Protein AF-A0A519LM59-F1 (afdb_monomer)

Radius of gyration: 15.24 Å; Cα contacts (8 Å, |Δi|>4): 115; chains: 1; bounding box: 42×31×38 Å

pLDDT: mean 84.51, std 12.85, range [46.66, 95.31]

Structure (mmCIF, N/CA/C/O backbone):
data_AF-A0A519LM59-F1
#
_entry.id   AF-A0A519LM59-F1
#
loop_
_atom_site.group_PDB
_atom_site.id
_atom_site.type_symbol
_atom_site.label_atom_id
_atom_site.label_alt_id
_atom_site.label_comp_id
_atom_site.label_asym_id
_atom_site.label_entity_id
_atom_site.label_seq_id
_atom_site.pdbx_PDB_ins_code
_atom_site.Cartn_x
_atom_site.Cartn_y
_atom_site.Cartn_z
_atom_site.occupancy
_atom_site.B_iso_or_equiv
_atom_site.auth_seq_id
_atom_site.auth_comp_id
_atom_site.auth_asym_id
_atom_site.auth_atom_id
_atom_site.pdbx_PDB_model_num
ATOM 1 N N . MET A 1 1 ? 7.949 -19.385 -24.232 1.00 47.09 1 MET A N 1
ATOM 2 C CA . MET A 1 1 ? 7.984 -18.103 -23.490 1.00 47.09 1 MET A CA 1
ATOM 3 C C . MET A 1 1 ? 9.313 -18.024 -22.746 1.00 47.09 1 MET A C 1
ATOM 5 O O . MET A 1 1 ? 9.577 -18.899 -21.934 1.00 47.09 1 MET A O 1
ATOM 9 N N . LYS A 1 2 ? 10.201 -17.077 -23.083 1.00 50.25 2 LYS A N 1
ATOM 10 C CA . LYS A 1 2 ? 11.505 -16.918 -22.409 1.00 50.25 2 LYS A CA 1
ATOM 11 C C . LYS A 1 2 ? 11.339 -15.900 -21.280 1.00 50.25 2 LYS A C 1
ATOM 13 O O . LYS A 1 2 ? 11.102 -14.728 -21.553 1.00 50.25 2 LYS A O 1
ATOM 18 N N . LEU A 1 3 ? 11.429 -16.349 -20.031 1.00 57.59 3 LEU A N 1
ATOM 19 C CA . LEU A 1 3 ? 11.429 -15.468 -18.864 1.00 57.59 3 LEU A CA 1
ATOM 20 C C . LEU A 1 3 ? 12.819 -14.831 -18.745 1.00 57.59 3 LEU A C 1
ATOM 22 O O . LEU A 1 3 ? 13.809 -15.527 -18.531 1.00 57.59 3 LEU A O 1
ATOM 26 N N . LEU A 1 4 ? 12.903 -13.515 -18.934 1.00 69.06 4 LEU A N 1
ATOM 27 C CA . LEU A 1 4 ? 14.144 -12.749 -18.822 1.00 69.06 4 LEU A CA 1
ATOM 28 C C . LEU A 1 4 ? 14.099 -11.920 -17.537 1.00 69.06 4 LEU A C 1
ATOM 30 O O . LEU A 1 4 ? 13.248 -11.048 -17.384 1.00 69.06 4 LEU A O 1
ATOM 34 N N . ASN A 1 5 ? 15.028 -12.170 -16.615 1.00 62.91 5 ASN A N 1
ATOM 35 C CA . ASN A 1 5 ? 15.144 -11.407 -15.375 1.00 62.91 5 ASN A CA 1
ATOM 36 C C . ASN A 1 5 ? 15.969 -10.127 -15.616 1.00 62.91 5 ASN A C 1
ATOM 38 O O . ASN A 1 5 ? 17.181 -10.111 -15.403 1.00 62.91 5 ASN A O 1
ATOM 42 N N . LYS A 1 6 ? 15.332 -9.054 -16.103 1.00 56.97 6 LYS A N 1
ATOM 43 C CA . LYS A 1 6 ? 15.961 -7.721 -16.172 1.00 56.97 6 LYS A CA 1
ATOM 44 C C . LYS A 1 6 ? 15.980 -7.096 -14.769 1.00 56.97 6 LYS A C 1
ATOM 46 O O . LYS A 1 6 ? 15.082 -6.344 -14.410 1.00 56.97 6 LYS A O 1
ATOM 51 N N . ARG A 1 7 ? 17.018 -7.412 -13.986 1.00 57.06 7 ARG A N 1
ATOM 52 C CA . ARG A 1 7 ? 17.191 -6.959 -12.588 1.00 57.06 7 ARG A CA 1
ATOM 53 C C . ARG A 1 7 ? 17.495 -5.461 -12.412 1.00 57.06 7 ARG A C 1
ATOM 55 O O . ARG A 1 7 ? 17.346 -4.965 -11.307 1.00 57.06 7 ARG A O 1
ATOM 62 N N . ASN A 1 8 ? 17.875 -4.743 -13.473 1.00 55.22 8 ASN A N 1
ATOM 63 C CA . ASN A 1 8 ? 18.430 -3.380 -13.385 1.00 55.22 8 ASN A CA 1
ATOM 64 C C . ASN A 1 8 ? 17.608 -2.335 -14.157 1.00 55.22 8 ASN A C 1
ATOM 66 O O . ASN A 1 8 ? 18.163 -1.559 -14.934 1.00 55.22 8 ASN A O 1
ATOM 70 N N . LYS A 1 9 ? 16.282 -2.331 -14.012 1.00 64.50 9 LYS A N 1
ATOM 71 C CA . LYS A 1 9 ? 15.455 -1.243 -14.554 1.00 64.50 9 LYS A CA 1
ATOM 72 C C . LYS A 1 9 ? 15.029 -0.340 -13.399 1.00 64.50 9 LYS A C 1
ATOM 74 O O . LYS A 1 9 ? 14.491 -0.831 -12.413 1.00 64.50 9 LYS A O 1
ATOM 79 N N . ASN A 1 10 ? 15.278 0.962 -13.520 1.00 71.31 10 ASN A N 1
ATOM 80 C CA . ASN A 1 10 ? 14.739 1.945 -12.586 1.00 71.31 10 ASN A CA 1
ATOM 81 C C . ASN A 1 10 ? 13.242 2.085 -12.872 1.00 71.31 10 ASN A C 1
ATOM 83 O O . ASN A 1 10 ? 12.860 2.582 -13.931 1.00 71.31 10 ASN A O 1
ATOM 87 N N . TYR A 1 11 ? 12.409 1.602 -11.955 1.00 79.56 11 TYR A N 1
ATOM 88 C CA . TYR A 1 11 ? 10.962 1.783 -12.018 1.00 79.56 11 TYR A CA 1
ATOM 89 C C . TYR A 1 11 ? 10.586 3.049 -11.254 1.00 79.56 11 TYR A C 1
ATOM 91 O O . TYR A 1 11 ? 11.082 3.276 -10.148 1.00 79.56 11 TYR A O 1
ATOM 99 N N . ALA A 1 12 ? 9.694 3.860 -11.821 1.00 85.06 12 ALA A N 1
ATOM 100 C CA . ALA A 1 12 ? 9.121 4.975 -11.081 1.00 85.06 12 ALA A CA 1
ATOM 101 C C . ALA A 1 12 ? 8.174 4.424 -10.005 1.00 85.06 12 ALA A C 1
ATOM 103 O O . ALA A 1 12 ? 7.290 3.617 -10.301 1.00 85.06 12 ALA A O 1
ATOM 104 N N . GLN A 1 13 ? 8.389 4.837 -8.758 1.00 87.44 13 GLN A N 1
ATOM 105 C CA . GLN A 1 13 ? 7.606 4.392 -7.609 1.00 87.44 13 GLN A CA 1
ATOM 106 C C . GLN A 1 13 ? 6.620 5.491 -7.229 1.00 87.44 13 GLN A C 1
ATOM 108 O O . GLN A 1 13 ? 7.027 6.619 -6.956 1.00 87.44 13 GLN A O 1
ATOM 113 N N . ILE A 1 14 ? 5.333 5.164 -7.251 1.00 91.00 14 ILE A N 1
ATO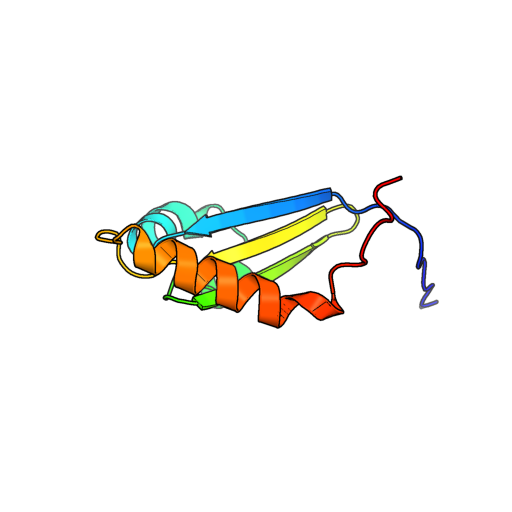M 114 C CA . ILE A 1 14 ? 4.240 6.100 -6.984 1.00 91.00 14 ILE A CA 1
ATOM 115 C C . ILE A 1 14 ? 3.533 5.632 -5.718 1.00 91.0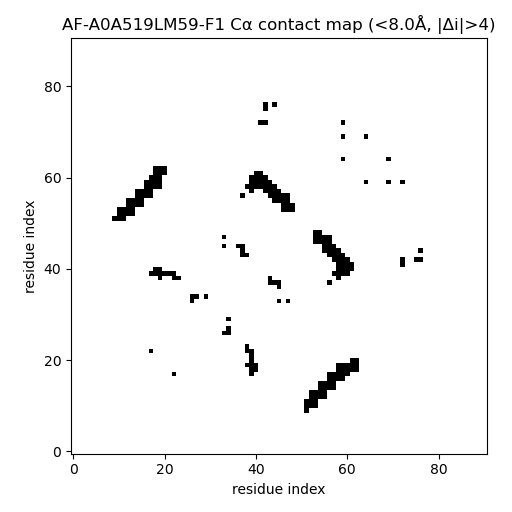0 14 ILE A C 1
ATOM 117 O O . ILE A 1 14 ? 3.207 4.453 -5.594 1.00 91.00 14 ILE A O 1
ATOM 121 N N . PHE A 1 15 ? 3.299 6.547 -4.783 1.00 92.25 15 PHE A N 1
ATOM 122 C CA . PHE A 1 15 ? 2.566 6.271 -3.551 1.00 92.25 15 PHE A CA 1
ATOM 123 C C . PHE A 1 15 ? 1.231 7.002 -3.603 1.00 92.25 15 PHE A C 1
ATOM 125 O O . PHE A 1 15 ? 1.199 8.231 -3.617 1.00 92.25 15 PHE A O 1
ATOM 132 N N . GLU A 1 16 ? 0.139 6.248 -3.629 1.00 93.75 16 GLU A N 1
ATOM 133 C CA . GLU A 1 16 ? -1.216 6.784 -3.595 1.00 93.75 16 GLU A CA 1
ATOM 134 C C . GLU A 1 16 ? -1.863 6.411 -2.261 1.00 93.75 16 GLU A C 1
ATOM 136 O O . GLU A 1 16 ? -1.937 5.236 -1.890 1.00 93.75 16 GLU A O 1
ATOM 141 N N . LEU A 1 17 ? -2.303 7.423 -1.514 1.00 93.62 17 LEU A N 1
ATOM 142 C CA . LEU A 1 17 ? -2.909 7.244 -0.200 1.00 93.62 17 LEU A CA 1
ATOM 143 C C . LEU A 1 17 ? -4.415 7.469 -0.289 1.00 93.62 17 LEU A C 1
ATOM 145 O O . LEU A 1 17 ? -4.862 8.489 -0.814 1.00 93.62 17 LEU A O 1
ATOM 149 N N . PHE A 1 18 ? -5.185 6.536 0.265 1.00 94.88 18 PHE A N 1
ATOM 150 C CA . PHE A 1 18 ? -6.643 6.566 0.215 1.00 94.88 18 PHE A CA 1
ATOM 151 C C . PHE A 1 18 ? -7.258 6.395 1.595 1.00 9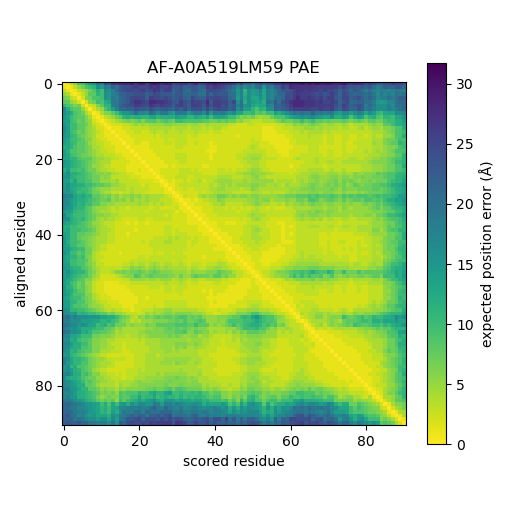4.88 18 PHE A C 1
ATOM 153 O O . PHE A 1 18 ? -6.791 5.589 2.399 1.00 94.88 18 PHE A O 1
ATOM 160 N N . THR A 1 19 ? -8.343 7.122 1.838 1.00 94.94 19 THR A N 1
ATOM 161 C CA . THR A 1 19 ? -9.303 6.779 2.884 1.00 94.94 19 THR A CA 1
ATOM 162 C C . THR A 1 19 ? -10.377 5.880 2.275 1.00 94.94 19 THR A C 1
ATOM 164 O O . THR A 1 19 ? -10.496 5.774 1.052 1.00 94.94 19 THR A O 1
ATOM 167 N N . GLU A 1 20 ? -11.171 5.222 3.109 1.00 94.56 20 GLU A N 1
ATOM 168 C CA . GLU A 1 20 ? -12.291 4.395 2.649 1.00 94.56 20 GLU A CA 1
ATOM 169 C C . GLU A 1 20 ? -13.296 5.231 1.835 1.00 94.56 20 GLU A C 1
ATOM 171 O O . GLU A 1 20 ? -13.806 4.786 0.805 1.00 94.56 20 GLU A O 1
ATOM 176 N N . GLU A 1 21 ? -13.529 6.479 2.245 1.00 94.50 21 GLU A N 1
ATOM 177 C CA . GLU A 1 21 ? -14.425 7.410 1.559 1.00 94.50 21 GLU A CA 1
ATOM 178 C C . GLU A 1 21 ? -13.843 7.859 0.215 1.00 94.50 21 GLU A C 1
ATOM 180 O O . GLU A 1 21 ? -14.515 7.747 -0.813 1.00 94.50 21 GLU A O 1
ATOM 185 N N . SER A 1 22 ? -12.572 8.284 0.188 1.00 94.00 22 SER A N 1
ATOM 186 C CA . SER A 1 22 ? -11.941 8.723 -1.060 1.00 94.00 22 SER A CA 1
ATOM 187 C C . SER A 1 22 ? -11.786 7.574 -2.056 1.00 94.00 22 SER A C 1
ATOM 189 O O . SER A 1 22 ? -11.898 7.788 -3.267 1.00 94.00 22 SER A O 1
ATOM 191 N N . TRP A 1 23 ? -11.593 6.344 -1.573 1.00 95.00 23 TRP A N 1
ATOM 192 C CA . TRP A 1 23 ? -11.581 5.157 -2.417 1.00 95.00 23 TRP A CA 1
ATOM 193 C C . TRP A 1 23 ? -12.960 4.841 -2.994 1.00 95.00 23 TRP A C 1
ATOM 195 O O . TRP A 1 23 ? -13.071 4.582 -4.190 1.00 95.00 23 TRP A O 1
ATOM 205 N N . SER A 1 24 ? -14.022 4.904 -2.188 1.00 93.06 24 SER A N 1
ATOM 206 C CA . SER A 1 24 ? -15.394 4.666 -2.657 1.00 93.06 24 SER A CA 1
ATOM 207 C C . SER A 1 24 ? -15.755 5.558 -3.855 1.00 93.06 24 SER A C 1
ATOM 209 O O . SER A 1 24 ? -16.313 5.088 -4.849 1.00 93.06 24 SER A O 1
ATOM 211 N N . GLU A 1 25 ? -15.336 6.825 -3.819 1.00 93.31 25 GLU A N 1
ATOM 212 C CA . GLU A 1 25 ? -15.575 7.791 -4.895 1.00 93.31 25 GLU A CA 1
ATOM 213 C C . GLU A 1 25 ? -14.688 7.564 -6.131 1.00 93.31 25 GLU A C 1
ATOM 215 O O . GLU A 1 25 ? -15.141 7.734 -7.267 1.00 93.31 25 GLU A O 1
ATOM 220 N N . ASN A 1 26 ? -13.423 7.175 -5.933 1.00 91.38 26 ASN A N 1
ATOM 221 C CA . ASN A 1 26 ? -12.425 7.122 -7.007 1.00 91.38 26 ASN A CA 1
ATOM 222 C C . ASN A 1 26 ? -12.168 5.722 -7.582 1.00 91.38 26 ASN A C 1
ATOM 224 O O . ASN A 1 26 ? -11.634 5.627 -8.686 1.00 91.38 26 ASN A O 1
ATOM 228 N N . SER A 1 27 ? -12.579 4.651 -6.902 1.00 89.88 27 SER A N 1
ATOM 229 C CA . SER A 1 27 ? -12.324 3.246 -7.271 1.00 89.88 27 SER A CA 1
ATOM 230 C C . SER A 1 27 ? -12.702 2.915 -8.717 1.00 89.88 27 SER A C 1
ATOM 232 O O . SER A 1 27 ? -11.977 2.200 -9.406 1.00 89.88 27 SER A O 1
ATOM 234 N N . LYS A 1 28 ? -13.780 3.524 -9.228 1.00 90.50 28 LYS A N 1
ATOM 235 C CA . LYS A 1 28 ? -14.268 3.364 -10.610 1.00 90.50 28 LYS A CA 1
ATOM 236 C C . LYS A 1 28 ? -13.272 3.817 -11.684 1.00 90.50 28 LYS A C 1
ATOM 238 O O . LYS A 1 28 ? -13.404 3.406 -12.833 1.00 90.50 28 LYS A O 1
ATOM 243 N N . LYS A 1 29 ? -12.311 4.680 -11.338 1.00 90.88 29 LYS A N 1
ATOM 244 C CA . LYS A 1 29 ? -11.256 5.161 -12.248 1.00 90.88 29 LYS A CA 1
ATOM 245 C C . LYS A 1 29 ? -10.117 4.150 -12.404 1.00 90.88 29 LYS A C 1
ATOM 247 O O . LYS A 1 29 ? -9.316 4.273 -13.327 1.00 90.88 29 LYS A O 1
ATOM 252 N N . TYR A 1 30 ? -10.040 3.165 -11.512 1.00 89.25 30 TYR A N 1
ATOM 253 C CA . TYR A 1 30 ? -9.011 2.135 -11.514 1.00 89.25 30 TYR A CA 1
ATOM 254 C C . TYR A 1 30 ? -9.508 0.868 -12.206 1.00 89.25 30 TYR A C 1
ATOM 256 O O . TYR A 1 30 ? -10.694 0.701 -12.493 1.00 89.25 30 TYR A O 1
ATOM 264 N N . ASN A 1 31 ? -8.584 -0.047 -12.509 1.00 87.81 31 ASN A N 1
ATOM 265 C CA . ASN A 1 31 ? -8.976 -1.305 -13.129 1.00 87.81 31 ASN A CA 1
ATOM 266 C C . ASN A 1 31 ? -9.903 -2.111 -12.190 1.00 87.81 31 ASN A C 1
ATOM 268 O O . ASN A 1 31 ? -9.861 -1.976 -10.964 1.00 87.81 31 ASN A O 1
ATOM 272 N N . LYS A 1 32 ? -10.705 -3.004 -12.778 1.00 88.25 32 LYS A N 1
ATOM 273 C CA . LYS A 1 32 ? -11.690 -3.815 -12.047 1.00 88.25 32 LYS A CA 1
ATOM 274 C C . LYS A 1 32 ? -11.075 -4.672 -10.932 1.00 88.25 32 LYS A C 1
ATOM 276 O O . LYS A 1 32 ? -11.713 -4.874 -9.907 1.00 88.25 32 LYS A O 1
ATOM 281 N N . ASN A 1 33 ? -9.854 -5.167 -11.119 1.00 87.50 33 ASN A N 1
ATOM 282 C CA . ASN A 1 33 ? -9.177 -6.020 -10.143 1.00 87.50 33 ASN A CA 1
ATOM 283 C C . ASN A 1 33 ? -8.702 -5.213 -8.928 1.00 87.50 33 ASN A C 1
ATOM 285 O O . ASN A 1 33 ? -8.914 -5.642 -7.802 1.00 87.50 33 ASN A O 1
ATOM 289 N N . ILE A 1 34 ? -8.121 -4.030 -9.140 1.00 89.94 34 ILE A N 1
ATOM 290 C CA . ILE A 1 34 ? -7.696 -3.120 -8.070 1.00 89.94 34 ILE A CA 1
ATOM 291 C C . ILE A 1 34 ? -8.930 -2.665 -7.290 1.00 89.94 34 ILE A C 1
ATOM 293 O O . ILE A 1 34 ? -8.952 -2.768 -6.069 1.00 89.94 34 ILE A O 1
ATOM 297 N N . SER A 1 35 ? -9.992 -2.261 -7.995 1.00 90.44 35 SER A N 1
ATOM 298 C CA . SER A 1 35 ? -11.267 -1.881 -7.375 1.00 90.44 35 SER A CA 1
ATOM 299 C C . SER A 1 35 ? -11.901 -2.995 -6.536 1.00 90.44 35 SER A C 1
ATOM 301 O O . SER A 1 35 ? -12.675 -2.686 -5.635 1.00 90.44 35 SER A O 1
ATOM 303 N N . LEU A 1 36 ? -11.623 -4.267 -6.841 1.00 89.88 36 LEU A N 1
ATOM 304 C CA . LEU A 1 36 ? -12.159 -5.415 -6.109 1.00 89.88 36 LEU A CA 1
ATOM 305 C C . LEU A 1 36 ? -11.284 -5.817 -4.913 1.00 89.88 36 LEU A C 1
ATOM 307 O O . LEU A 1 36 ? -11.803 -6.314 -3.917 1.00 89.88 36 LEU A O 1
ATOM 311 N N . LEU A 1 37 ? -9.966 -5.655 -5.033 1.00 92.25 37 LEU A N 1
ATOM 312 C CA . LEU A 1 37 ? -8.986 -6.180 -4.079 1.00 92.25 37 LEU A CA 1
ATOM 313 C C . LEU A 1 37 ? -8.493 -5.145 -3.065 1.00 92.25 37 LEU A C 1
ATOM 315 O O . LEU A 1 37 ? -7.913 -5.537 -2.057 1.00 92.25 37 LEU A O 1
ATOM 319 N N . PHE A 1 38 ? -8.703 -3.855 -3.326 1.00 95.12 38 PHE A N 1
ATOM 320 C CA . PHE A 1 38 ? -8.347 -2.762 -2.426 1.00 95.12 38 PHE A CA 1
ATOM 321 C C . PHE A 1 38 ? -9.609 -2.037 -1.949 1.00 95.12 38 PHE A C 1
ATOM 323 O O . PHE A 1 38 ? -10.555 -1.858 -2.719 1.00 95.12 38 PHE A O 1
ATOM 330 N N . SER A 1 39 ? -9.632 -1.623 -0.680 1.00 94.25 39 SER A N 1
ATOM 331 C CA . SER A 1 39 ? -10.793 -0.983 -0.045 1.00 94.25 39 SER A CA 1
ATOM 332 C C . SER A 1 39 ? -10.485 0.321 0.702 1.00 94.25 39 SER A C 1
ATOM 334 O O . SER A 1 39 ? -11.412 0.994 1.144 1.00 94.25 39 SER A O 1
ATOM 336 N N . GLY A 1 40 ? -9.212 0.705 0.826 1.00 93.06 40 GLY A N 1
ATOM 337 C CA . GLY A 1 40 ? -8.785 1.893 1.570 1.00 93.06 40 GLY A CA 1
ATOM 338 C C . GLY A 1 40 ? -8.725 1.689 3.088 1.00 93.06 40 GLY A C 1
ATOM 339 O O . GLY A 1 40 ? -8.527 2.658 3.822 1.00 93.06 40 GLY A O 1
ATOM 340 N N . LYS A 1 41 ? -8.861 0.448 3.576 1.00 94.75 41 LYS A N 1
ATOM 341 C CA . LYS A 1 41 ? -8.853 0.131 5.012 1.00 94.75 41 LYS A CA 1
ATOM 342 C C . LYS A 1 41 ? -7.508 0.455 5.651 1.00 94.75 41 LYS A C 1
ATOM 344 O O . LYS A 1 41 ? -6.454 0.357 5.027 1.00 94.75 41 LYS A O 1
ATOM 349 N N . LYS A 1 42 ? -7.519 0.770 6.947 1.00 93.69 42 LYS A N 1
ATOM 350 C CA . LYS A 1 42 ? -6.299 1.120 7.688 1.00 93.69 42 LYS A CA 1
ATOM 351 C C . LYS A 1 42 ? -5.236 0.020 7.584 1.00 93.69 42 LYS A C 1
ATOM 353 O O . LYS A 1 42 ? -5.470 -1.119 7.989 1.00 93.69 42 LYS A O 1
ATOM 358 N N . ASN A 1 43 ? -4.035 0.400 7.144 1.00 92.56 43 ASN A N 1
ATOM 359 C CA . ASN A 1 43 ? -2.883 -0.479 6.902 1.00 92.56 43 ASN A CA 1
ATOM 360 C C . ASN A 1 43 ? -3.045 -1.475 5.743 1.00 92.56 43 ASN A C 1
ATOM 362 O O . ASN A 1 43 ? -2.253 -2.417 5.646 1.00 92.56 43 ASN A O 1
ATOM 366 N N . GLU A 1 44 ? -4.061 -1.314 4.904 1.00 94.19 44 GLU A N 1
ATOM 367 C CA . GLU A 1 44 ? -4.188 -2.080 3.673 1.00 94.19 44 GLU A CA 1
ATOM 368 C C . GLU A 1 44 ? -3.139 -1.598 2.669 1.00 94.19 44 GLU A C 1
ATOM 370 O O . GLU A 1 44 ? -2.918 -0.396 2.518 1.00 94.19 44 GLU A O 1
ATOM 375 N N . ILE A 1 45 ? -2.462 -2.534 2.007 1.00 92.69 45 ILE A N 1
ATOM 376 C CA . ILE A 1 45 ? -1.446 -2.226 1.002 1.00 92.69 45 ILE A CA 1
ATOM 377 C C . ILE A 1 45 ? -1.744 -3.072 -0.226 1.00 92.69 45 ILE A C 1
ATOM 379 O O . ILE A 1 45 ? -1.836 -4.296 -0.126 1.00 92.69 45 ILE A O 1
ATOM 383 N N . PHE A 1 46 ? -1.850 -2.425 -1.381 1.00 93.38 46 PHE A N 1
ATOM 384 C CA . PHE A 1 46 ? -1.964 -3.095 -2.671 1.00 93.38 46 PHE A CA 1
ATOM 385 C C . PHE A 1 46 ? -0.896 -2.556 -3.624 1.00 93.38 46 PHE A C 1
ATOM 387 O O . PHE A 1 46 ? -0.562 -1.374 -3.584 1.00 93.38 46 PHE A O 1
ATOM 394 N N . ILE A 1 47 ? -0.323 -3.423 -4.458 1.00 91.56 47 ILE A N 1
ATOM 395 C CA . ILE A 1 47 ? 0.782 -3.065 -5.354 1.00 91.56 47 ILE A CA 1
ATOM 396 C C . ILE A 1 47 ? 0.357 -3.365 -6.787 1.00 91.56 47 ILE A C 1
ATOM 398 O O . ILE A 1 47 ? 0.097 -4.517 -7.131 1.00 91.56 47 ILE A O 1
ATOM 402 N N . ASP A 1 48 ? 0.318 -2.330 -7.622 1.00 91.56 48 ASP A N 1
ATOM 403 C CA . ASP A 1 48 ? 0.144 -2.454 -9.070 1.00 91.56 48 ASP A CA 1
ATOM 404 C C . ASP A 1 48 ? 1.508 -2.284 -9.745 1.00 91.56 48 ASP A C 1
ATOM 406 O O . ASP A 1 48 ? 2.076 -1.190 -9.776 1.00 91.56 48 ASP A O 1
ATOM 410 N N . ALA A 1 49 ? 2.062 -3.388 -10.247 1.00 89.44 49 ALA A N 1
ATOM 411 C CA . ALA A 1 49 ? 3.349 -3.410 -10.931 1.00 89.44 49 ALA A CA 1
ATOM 412 C C . ALA A 1 49 ? 3.139 -3.489 -12.449 1.00 89.44 49 ALA A C 1
ATOM 414 O O . ALA A 1 49 ? 2.626 -4.480 -12.973 1.00 89.44 49 ALA A O 1
ATOM 415 N N . LYS A 1 50 ? 3.576 -2.448 -13.159 1.00 87.44 50 LYS A N 1
ATOM 416 C CA . LYS A 1 50 ? 3.543 -2.327 -14.624 1.00 87.44 50 LYS A CA 1
ATOM 417 C C . LYS A 1 50 ? 4.963 -2.281 -15.186 1.00 87.44 50 LYS A C 1
ATOM 419 O O . LYS A 1 50 ? 5.942 -2.221 -14.449 1.00 87.44 50 LYS A O 1
ATOM 424 N N . GLU A 1 51 ? 5.094 -2.277 -16.513 1.00 82.69 51 GLU A N 1
ATOM 425 C CA . GLU A 1 51 ? 6.396 -2.379 -17.200 1.00 82.69 51 GLU A CA 1
ATOM 426 C C . GLU A 1 51 ? 7.441 -1.323 -16.796 1.00 82.69 51 GLU A C 1
ATOM 428 O O . GLU A 1 51 ? 8.643 -1.590 -16.901 1.00 82.69 51 GLU A O 1
ATOM 433 N N . ASN A 1 52 ? 7.002 -0.131 -16.375 1.00 85.12 52 ASN A N 1
ATOM 434 C CA . ASN A 1 52 ? 7.872 1.000 -16.024 1.00 85.12 52 ASN A CA 1
ATOM 435 C C . ASN A 1 52 ? 7.541 1.640 -14.664 1.00 85.12 52 ASN A C 1
ATOM 437 O O . ASN A 1 52 ? 8.283 2.512 -14.209 1.00 85.12 52 ASN A O 1
ATOM 441 N N . THR A 1 53 ? 6.445 1.238 -14.022 1.00 87.88 53 THR A N 1
ATOM 442 C CA . THR A 1 53 ? 5.921 1.886 -12.816 1.00 87.88 53 THR A CA 1
ATOM 443 C C . THR A 1 53 ? 5.497 0.857 -11.783 1.00 87.88 53 THR A C 1
ATOM 445 O O . THR A 1 53 ? 4.948 -0.191 -12.121 1.00 87.88 53 THR A O 1
ATOM 448 N N . ILE A 1 54 ? 5.744 1.176 -10.516 1.00 89.69 54 ILE A N 1
ATOM 449 C CA . ILE A 1 54 ? 5.226 0.438 -9.367 1.00 89.69 54 ILE A CA 1
ATOM 450 C C . ILE A 1 54 ? 4.386 1.422 -8.559 1.00 89.69 54 ILE A C 1
ATOM 452 O O . ILE A 1 54 ? 4.926 2.375 -7.994 1.00 89.69 54 ILE A O 1
ATOM 456 N N . THR A 1 55 ? 3.075 1.204 -8.516 1.00 92.56 55 THR A N 1
ATOM 457 C CA . THR A 1 55 ? 2.153 2.026 -7.728 1.00 92.56 55 THR A CA 1
ATOM 458 C C . THR A 1 55 ? 1.775 1.290 -6.449 1.00 92.56 55 THR A C 1
ATOM 460 O O . THR A 1 55 ? 1.231 0.185 -6.493 1.00 92.56 55 THR A O 1
ATOM 463 N N . TYR A 1 56 ? 2.059 1.912 -5.309 1.00 93.19 56 TYR A N 1
ATOM 464 C CA . TYR A 1 56 ? 1.650 1.461 -3.986 1.00 93.19 56 TYR A CA 1
ATOM 465 C C . TYR A 1 56 ? 0.375 2.191 -3.578 1.00 93.19 56 TYR A C 1
ATOM 467 O O . TYR A 1 56 ? 0.385 3.405 -3.386 1.00 93.19 56 TYR A O 1
ATOM 475 N N . PHE A 1 57 ? -0.698 1.434 -3.401 1.00 94.50 57 PHE A N 1
ATOM 476 C CA . PHE A 1 57 ? -1.951 1.896 -2.821 1.00 94.50 57 PHE A CA 1
ATOM 477 C C . PHE A 1 57 ? -1.897 1.657 -1.316 1.00 94.50 57 PHE A C 1
ATOM 479 O O . PHE A 1 57 ? -1.702 0.519 -0.883 1.00 94.50 57 PHE A O 1
ATOM 486 N N . ILE A 1 58 ? -2.045 2.716 -0.524 1.00 95.19 58 ILE A N 1
ATOM 487 C CA . ILE A 1 58 ? -1.950 2.666 0.937 1.00 95.19 58 ILE A CA 1
ATOM 488 C C . ILE A 1 58 ? -3.277 3.123 1.537 1.00 95.19 58 ILE A C 1
ATOM 490 O O . ILE A 1 58 ? -3.701 4.263 1.352 1.00 95.19 58 ILE A O 1
ATOM 494 N N . GLY A 1 59 ? -3.924 2.224 2.270 1.00 95.31 59 GLY A N 1
ATOM 495 C CA . GLY A 1 59 ? -5.171 2.485 2.969 1.00 95.31 59 GLY A CA 1
ATOM 496 C C . GLY A 1 59 ? -4.934 3.123 4.335 1.00 95.31 59 GLY A C 1
ATOM 497 O O . GLY A 1 59 ? -4.236 2.583 5.203 1.00 95.31 59 GLY A O 1
ATOM 498 N N . LEU A 1 60 ? -5.537 4.288 4.529 1.00 94.00 60 LEU A N 1
ATOM 499 C CA . LEU A 1 60 ? -5.491 5.054 5.766 1.00 94.00 60 LEU A CA 1
ATOM 500 C C . LEU A 1 60 ? -6.649 4.678 6.704 1.00 94.00 60 LEU A C 1
ATOM 502 O O . LEU A 1 60 ? -6.508 4.786 7.919 1.00 94.00 60 LEU A O 1
ATOM 506 N N . GLY A 1 61 ? -7.753 4.141 6.180 1.00 91.31 61 GLY A N 1
ATOM 507 C CA . GLY A 1 61 ? -8.986 3.905 6.930 1.00 91.31 61 GLY A CA 1
ATOM 508 C C . GLY A 1 61 ? -9.959 5.071 6.778 1.00 91.31 61 GLY A C 1
ATOM 509 O O . GLY A 1 61 ? -10.087 5.629 5.694 1.00 91.31 61 GLY A O 1
ATOM 510 N N . LYS A 1 62 ? -10.659 5.438 7.851 1.00 91.12 62 LYS A N 1
ATOM 511 C CA . LYS A 1 62 ? -11.692 6.488 7.830 1.00 91.12 62 LYS A CA 1
ATOM 512 C C . LYS A 1 62 ? -11.106 7.891 7.688 1.00 91.12 62 LYS A C 1
ATOM 514 O O . LYS A 1 62 ? -10.029 8.161 8.194 1.00 91.12 62 LYS A O 1
ATOM 519 N N . SER A 1 63 ? -11.876 8.805 7.115 1.00 84.69 63 SER A N 1
ATOM 520 C CA . SER A 1 63 ? -11.525 10.211 6.856 1.00 84.69 63 SER A CA 1
ATOM 521 C C . SER A 1 63 ? -11.112 11.041 8.081 1.00 84.69 63 SER A C 1
ATOM 523 O O . SER A 1 63 ? -10.324 11.975 7.943 1.00 84.69 63 SER A O 1
ATOM 525 N N . ASN A 1 64 ? -11.584 10.704 9.284 1.00 86.75 64 ASN A N 1
ATOM 526 C CA . ASN A 1 64 ? -11.256 11.427 10.520 1.00 86.75 64 ASN A CA 1
A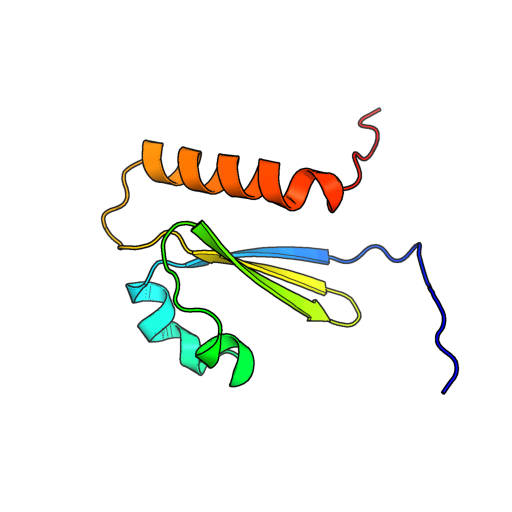TOM 527 C C . ASN A 1 64 ? -9.934 10.950 11.158 1.00 86.75 64 ASN A C 1
ATOM 529 O O . ASN A 1 64 ? -9.915 10.515 12.311 1.00 86.75 64 ASN A O 1
ATOM 533 N N . LEU A 1 65 ? -8.846 10.978 10.387 1.00 82.69 65 LEU A N 1
ATOM 534 C CA . LEU A 1 65 ? -7.523 10.536 10.832 1.00 82.69 65 LEU A CA 1
ATOM 535 C C . LEU A 1 65 ? -6.795 11.614 11.629 1.00 82.69 65 LEU A C 1
ATOM 537 O O . LEU A 1 65 ? -6.655 12.754 11.187 1.00 82.69 65 LEU A O 1
ATOM 541 N N . GLN A 1 66 ? -6.228 11.219 12.764 1.00 88.62 66 GLN A N 1
ATOM 542 C CA . GLN A 1 66 ? -5.309 12.074 13.514 1.00 88.62 66 GLN A CA 1
ATOM 543 C C . GLN A 1 66 ? -3.866 11.906 13.021 1.00 88.62 66 GLN A C 1
ATOM 545 O O . GLN A 1 66 ? -3.481 10.848 12.523 1.00 88.62 66 GLN A O 1
ATOM 550 N N . ASN A 1 67 ? -3.021 12.923 13.223 1.00 88.38 67 ASN A N 1
ATOM 551 C CA . ASN A 1 67 ? -1.615 12.918 12.780 1.00 88.38 67 ASN A CA 1
ATOM 552 C C . ASN A 1 67 ? -0.833 11.668 13.223 1.00 88.38 67 ASN A C 1
ATOM 554 O O . ASN A 1 67 ? -0.028 11.134 12.459 1.00 88.38 67 ASN A O 1
ATOM 558 N N . PHE A 1 68 ? -1.084 11.169 14.436 1.00 89.25 68 PHE A N 1
ATOM 559 C CA . PHE A 1 68 ? -0.411 9.969 14.937 1.00 89.25 68 PHE A CA 1
ATOM 560 C C . PHE A 1 68 ? -0.795 8.705 14.149 1.00 89.25 68 PHE A C 1
ATOM 562 O O . PHE A 1 68 ? -0.006 7.767 14.058 1.00 89.25 68 PHE A O 1
ATOM 569 N N . GLU A 1 69 ? -1.990 8.655 13.561 1.00 87.06 69 GLU A N 1
ATOM 570 C CA . GLU A 1 69 ? -2.445 7.503 12.785 1.00 87.06 69 GLU A CA 1
ATOM 571 C C . GLU A 1 69 ? -1.746 7.427 11.432 1.00 87.06 69 GLU A C 1
ATOM 573 O O . GLU A 1 69 ? -1.342 6.338 11.024 1.00 87.06 69 GLU A O 1
ATOM 578 N N . PHE A 1 70 ? -1.507 8.574 10.787 1.00 88.19 70 PHE A N 1
ATOM 579 C CA . PHE A 1 70 ? -0.673 8.647 9.58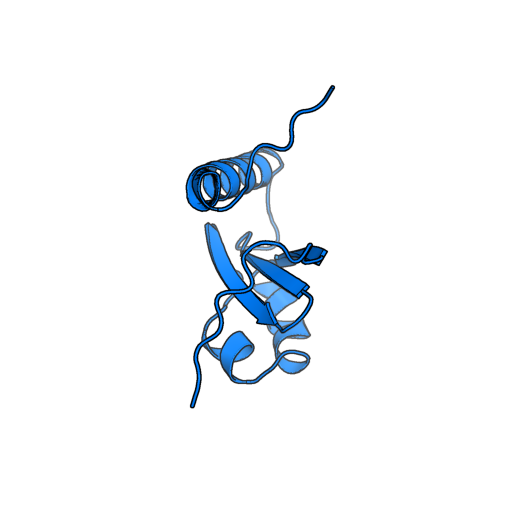6 1.00 88.19 70 PHE A CA 1
ATOM 580 C C . PHE A 1 70 ? 0.734 8.110 9.857 1.00 88.19 70 PHE A C 1
ATOM 582 O O . PHE A 1 70 ? 1.247 7.302 9.084 1.00 88.19 70 PHE A O 1
ATOM 589 N N . GLN A 1 71 ? 1.336 8.500 10.985 1.00 90.44 71 GLN A N 1
ATOM 590 C CA . GLN A 1 71 ? 2.658 8.011 11.384 1.00 90.44 71 GLN A CA 1
ATOM 591 C C . GLN A 1 71 ? 2.660 6.496 11.617 1.00 90.44 71 GLN A C 1
ATOM 593 O O . GLN A 1 71 ? 3.581 5.811 11.173 1.00 90.44 71 GLN A O 1
ATOM 598 N N . GLN A 1 72 ? 1.621 5.950 12.255 1.00 91.56 72 GLN A N 1
ATOM 599 C CA . GLN A 1 72 ? 1.499 4.504 12.457 1.00 91.56 72 GLN A CA 1
ATOM 600 C C . GLN A 1 72 ? 1.395 3.740 11.132 1.00 91.56 72 GLN A C 1
ATOM 602 O O . GLN A 1 72 ? 2.098 2.742 10.950 1.00 91.56 72 GLN A O 1
ATOM 607 N N . VAL A 1 73 ? 0.559 4.211 10.200 1.00 92.44 73 VAL A N 1
ATOM 608 C CA . VAL A 1 73 ? 0.406 3.586 8.876 1.00 92.44 73 VAL A CA 1
ATOM 609 C C . VAL A 1 73 ? 1.716 3.668 8.094 1.00 92.44 73 VAL A C 1
ATOM 611 O O . VAL A 1 73 ? 2.185 2.651 7.582 1.00 92.44 73 VAL A O 1
ATOM 614 N N . ALA A 1 74 ? 2.358 4.838 8.060 1.00 89.31 74 ALA A N 1
ATOM 615 C CA . ALA A 1 74 ? 3.633 5.038 7.374 1.00 89.31 74 ALA A CA 1
ATOM 616 C C . ALA A 1 74 ? 4.747 4.152 7.953 1.00 89.31 74 ALA A C 1
ATOM 618 O O . ALA A 1 74 ? 5.503 3.527 7.207 1.00 89.31 74 ALA A O 1
ATOM 619 N N . MET A 1 75 ? 4.824 4.039 9.281 1.00 91.44 75 MET A N 1
ATOM 620 C CA . MET A 1 75 ? 5.815 3.199 9.948 1.00 91.44 75 MET A CA 1
ATOM 621 C C . MET A 1 75 ? 5.582 1.717 9.647 1.00 91.44 75 MET A C 1
ATOM 623 O O . MET A 1 75 ? 6.526 1.003 9.305 1.00 91.44 75 MET A O 1
ATOM 627 N N . LYS A 1 76 ? 4.329 1.249 9.693 1.00 91.69 76 LYS A N 1
A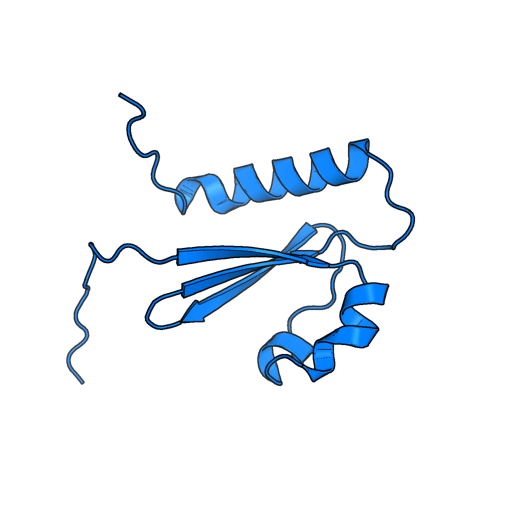TOM 628 C CA . LYS A 1 76 ? 3.997 -0.133 9.328 1.00 91.69 76 LYS A CA 1
ATOM 629 C C . LYS A 1 76 ? 4.300 -0.419 7.857 1.00 91.69 76 LYS A C 1
ATOM 631 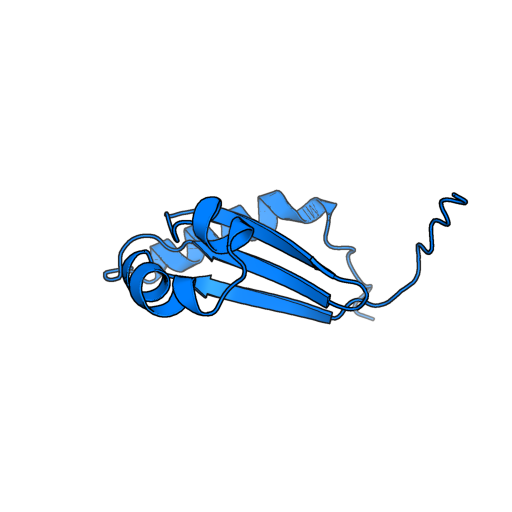O O . LYS A 1 76 ? 4.890 -1.457 7.557 1.00 91.69 76 LYS A O 1
ATOM 636 N N . PHE A 1 77 ? 3.947 0.502 6.960 1.00 91.62 77 PHE A N 1
ATOM 637 C CA . PHE A 1 77 ? 4.275 0.409 5.540 1.00 91.62 77 PHE A CA 1
ATOM 638 C C . PHE A 1 77 ? 5.787 0.262 5.341 1.00 91.62 77 PHE A C 1
ATOM 640 O O . PHE A 1 77 ? 6.232 -0.748 4.790 1.00 91.62 77 PHE A O 1
ATOM 647 N N . SER A 1 78 ? 6.568 1.206 5.875 1.00 89.06 78 SER A N 1
ATOM 648 C CA . SER A 1 78 ? 8.029 1.231 5.769 1.00 89.06 78 SER A CA 1
ATOM 649 C C . SER A 1 78 ? 8.656 -0.076 6.253 1.00 89.06 78 SER A C 1
ATOM 651 O O . SER A 1 78 ? 9.445 -0.689 5.537 1.00 89.06 78 SER A O 1
AT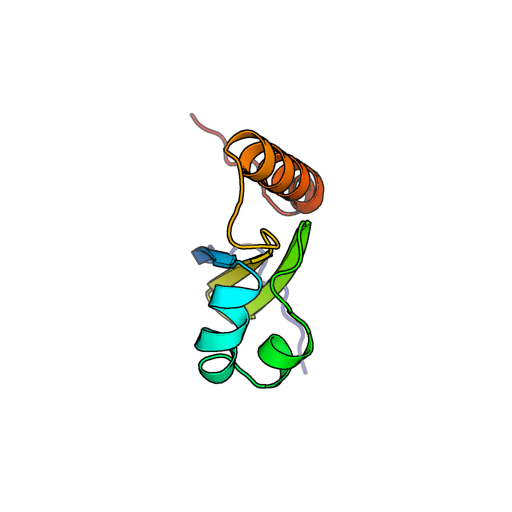OM 653 N N . GLN A 1 79 ? 8.228 -0.584 7.412 1.00 88.69 79 GLN A N 1
ATOM 654 C CA . GLN A 1 79 ? 8.756 -1.836 7.954 1.00 88.69 79 GLN A CA 1
ATOM 655 C C . GLN A 1 79 ? 8.354 -3.060 7.122 1.00 88.69 79 GLN A C 1
ATOM 657 O O . GLN A 1 79 ? 9.177 -3.951 6.912 1.00 88.69 79 GLN A O 1
ATOM 662 N N . SER A 1 80 ? 7.119 -3.103 6.611 1.00 88.00 80 SER A N 1
ATOM 663 C CA . SER A 1 80 ? 6.636 -4.219 5.787 1.00 88.00 80 SER A CA 1
ATOM 664 C C . SER A 1 80 ? 7.340 -4.305 4.430 1.00 88.00 80 SER A C 1
ATOM 666 O O . SER A 1 80 ? 7.627 -5.399 3.949 1.00 88.00 80 SER A O 1
ATOM 668 N N . GLN A 1 81 ? 7.663 -3.154 3.839 1.00 86.19 81 GLN A N 1
ATOM 669 C CA . GLN A 1 81 ? 8.265 -3.052 2.512 1.00 86.19 81 GLN A CA 1
ATOM 670 C C . GLN A 1 81 ? 9.783 -2.837 2.560 1.00 86.19 81 GLN A C 1
ATOM 672 O O . GLN A 1 81 ? 10.428 -2.779 1.517 1.00 86.19 81 GLN A O 1
ATOM 677 N N . LYS A 1 82 ? 10.389 -2.793 3.754 1.00 83.75 82 LYS A N 1
ATOM 678 C CA . LYS A 1 82 ? 11.829 -2.566 3.960 1.00 83.75 82 LYS A CA 1
ATOM 679 C C . LYS A 1 82 ? 12.725 -3.488 3.129 1.00 83.75 82 LYS A C 1
ATOM 681 O O . LYS A 1 82 ? 13.795 -3.077 2.709 1.00 83.75 82 LYS A O 1
ATOM 686 N N . LYS A 1 83 ? 12.301 -4.735 2.898 1.00 80.25 83 LYS A N 1
ATOM 687 C CA . LYS A 1 83 ? 13.048 -5.718 2.087 1.00 80.25 83 LYS A CA 1
ATOM 688 C C . LYS A 1 83 ? 12.956 -5.457 0.579 1.00 80.25 83 LYS A C 1
ATOM 690 O O . LYS A 1 83 ? 13.802 -5.939 -0.165 1.00 80.25 83 LYS A O 1
ATOM 695 N N . ASN A 1 84 ? 11.926 -4.733 0.148 1.00 75.94 84 ASN A N 1
ATOM 696 C CA . ASN A 1 84 ? 11.629 -4.446 -1.254 1.00 75.94 84 ASN A CA 1
ATOM 697 C C . ASN A 1 84 ? 12.252 -3.118 -1.706 1.00 75.94 84 ASN A C 1
ATOM 699 O O . ASN A 1 84 ? 12.531 -2.944 -2.890 1.00 75.94 84 ASN A O 1
ATOM 703 N N . PHE A 1 85 ? 12.524 -2.206 -0.770 1.00 73.19 85 PHE A N 1
ATOM 704 C CA . PHE A 1 85 ? 13.311 -1.008 -1.032 1.00 73.19 85 PHE A CA 1
ATOM 705 C C . PHE A 1 85 ? 14.803 -1.322 -0.905 1.00 73.19 85 PHE A C 1
ATOM 707 O O . PHE A 1 85 ? 15.287 -1.703 0.160 1.00 73.19 85 PHE A O 1
ATOM 714 N N . GLN A 1 86 ? 15.554 -1.147 -1.992 1.00 61.56 86 GLN A N 1
ATOM 715 C CA . GLN A 1 86 ? 17.010 -1.145 -1.908 1.00 61.56 86 GLN A CA 1
ATOM 716 C C . GLN A 1 86 ? 17.462 0.177 -1.293 1.00 61.56 86 GLN A C 1
ATOM 718 O O . GLN A 1 86 ? 17.071 1.248 -1.757 1.00 61.56 86 GLN A O 1
ATOM 723 N N . ALA A 1 87 ? 18.290 0.102 -0.252 1.00 60.97 87 ALA A N 1
ATOM 724 C CA . ALA A 1 87 ? 18.998 1.270 0.243 1.00 60.97 87 ALA A CA 1
ATOM 725 C C . ALA A 1 87 ? 19.945 1.743 -0.865 1.00 60.97 87 ALA A C 1
ATOM 727 O O . ALA A 1 87 ? 20.941 1.085 -1.165 1.00 60.97 87 ALA A O 1
ATOM 728 N N . VAL A 1 88 ? 19.606 2.853 -1.515 1.00 63.59 88 VAL A N 1
ATOM 729 C CA . VAL A 1 88 ? 20.548 3.536 -2.398 1.00 63.59 88 VAL A CA 1
ATOM 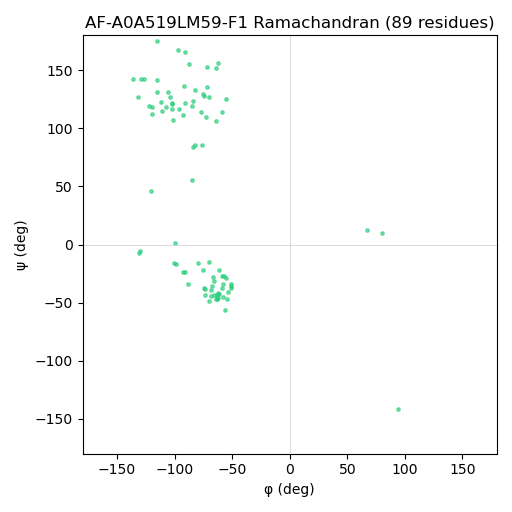730 C C . VAL A 1 88 ? 21.534 4.260 -1.492 1.00 63.59 88 VAL A C 1
ATOM 732 O O . VAL A 1 88 ? 21.122 4.953 -0.564 1.00 63.59 88 VAL A O 1
ATOM 735 N N . SER A 1 89 ? 22.830 4.064 -1.730 1.00 57.59 89 SER A N 1
ATOM 736 C CA . SER A 1 89 ? 23.870 4.779 -0.993 1.00 57.59 89 SER A CA 1
ATOM 737 C C . SER A 1 89 ? 23.682 6.280 -1.200 1.00 57.59 89 SER A C 1
ATOM 739 O O . SER A 1 89 ? 23.840 6.773 -2.315 1.00 57.59 89 SER A O 1
ATOM 741 N N . THR A 1 90 ? 23.346 7.002 -0.137 1.00 58.06 90 THR A N 1
ATOM 742 C CA . THR A 1 90 ? 23.393 8.463 -0.115 1.00 58.06 90 THR A CA 1
ATOM 743 C C . THR A 1 90 ? 24.840 8.857 0.165 1.00 58.06 90 THR A C 1
ATOM 745 O O . THR A 1 90 ? 25.236 8.946 1.327 1.00 58.06 90 THR A O 1
ATOM 748 N N . LEU A 1 91 ? 25.642 8.938 -0.901 1.00 46.66 91 LEU A N 1
ATOM 749 C CA . LEU A 1 91 ? 26.959 9.583 -0.867 1.00 46.66 91 LEU A CA 1
ATOM 750 C C . LEU A 1 91 ? 26.805 11.078 -0.575 1.00 46.66 91 LEU A C 1
ATOM 752 O O . LEU A 1 91 ? 25.849 11.673 -1.126 1.00 46.66 91 LEU A O 1
#

Nearest PDB structures (foldseek):
  5d8n-assembly1_A-2  TM=5.676E-01  e=3.163E-03  Solanum lycopersicum
  5d8n-assembly1_B  TM=5.664E-01  e=4.741E-03  Solanum lycopersicum
  4ksi-assembly1_A  TM=5.673E-01  e=1.494E-02  Solanum lycopersicum
  1knx-assembly1_F  TM=3.877E-01  e=7.486E-01  Mycoplasmoides pneumoniae
  3bb1-assembly4_H  TM=4.127E-01  e=3.782E+00  Pisum sativum

Mean predicted aligned error: 7.04 Å

Solvent-accessible surface area (backbone atoms only — not comparable to full-atom values): 5625 Å² total; per-residue (Å²): 137,87,88,76,88,76,86,85,67,89,55,51,76,43,82,46,80,29,25,33,64,60,30,71,75,48,34,82,81,48,57,73,65,57,46,70,77,51,64,19,41,62,71,39,75,47,78,52,79,55,101,57,37,37,37,39,41,38,14,64,14,65,83,90,68,51,77,68,53,55,50,51,40,51,50,52,49,50,65,74,44,48,88,76,52,77,87,73,84,84,123

Secondary structure (DSSP, 8-state):
----------PEEEEEEEEHHHHHHHGGGS-HHHHHH----TT-EEEEE-SSEEEEEEEEESS---HHHHHHHHHHHHHHHTTTS------

Sequence (91 aa):
MKLLNKRNKNYAQIFELFTEESWSENSKKYNKNISLLFSGKKNEIFIDAKENTITYFIGLGKSNLQNFEFQQVAMKFSQSQKKNFQAVSTL

Foldseek 3Di:
DDDDPPPDAAAAEAEDADELVRCVVCLVVDDPVCSVQDRLAQLDWDWDDDPRHIYIYFRLYHPPDDPVSVVVSVVSVCVVCVVVDDPDDPD